Protein AF-A0A2R6BME9-F1 (afdb_monomer_lite)

Organism: NCBI:txid1978161

InterPro domains:
  IPR001584 Integrase, catalytic core [PF13683] (12-67)
  IPR012337 Ribonuclease H-like superfamily [SSF53098] (3-65)
  IPR036397 Ribonuclease H superfamily [G3DSA:3.30.420.10] (1-83)

Sequence (94 aa):
MAAFQEHLSKLRIQHILGRLQHPQTNGKVERFFGSMQVKLHLFGSIGEYIKRYNTKRPHMSLDWDNPETPEHAFYRKWDKRRRLISRESYPGDS

pLDDT: mean 82.09, std 13.28, range [44.19, 95.06]

Structure (mmCIF, N/CA/C/O backbone):
data_AF-A0A2R6BME9-F1
#
_entry.id   AF-A0A2R6BME9-F1
#
loop_
_atom_site.group_PDB
_atom_site.id
_atom_site.type_symbol
_atom_site.label_atom_id
_atom_site.label_alt_id
_atom_site.label_comp_id
_atom_site.label_asym_id
_atom_site.label_entity_id
_atom_site.label_seq_id
_atom_site.pdbx_PDB_ins_code
_atom_site.Cartn_x
_atom_site.Cartn_y
_atom_site.Cartn_z
_atom_site.occupancy
_atom_site.B_iso_or_equiv
_atom_site.auth_seq_id
_atom_site.auth_comp_id
_atom_site.auth_asym_id
_atom_site.auth_atom_id
_atom_site.pdbx_PDB_model_num
ATOM 1 N N . MET A 1 1 ? -25.234 14.025 7.066 1.00 62.31 1 MET A N 1
ATOM 2 C CA . MET A 1 1 ? -23.971 13.260 6.938 1.00 62.31 1 MET A CA 1
ATOM 3 C C . MET A 1 1 ? -23.595 13.206 5.466 1.00 62.31 1 MET A C 1
ATOM 5 O O . MET A 1 1 ? -24.499 13.105 4.649 1.00 62.31 1 MET A O 1
ATOM 9 N N . ALA A 1 2 ? -22.314 13.313 5.108 1.00 87.06 2 ALA A N 1
ATOM 10 C CA . ALA A 1 2 ? -21.897 13.188 3.708 1.00 87.06 2 ALA A CA 1
ATOM 11 C C . ALA A 1 2 ? -22.128 11.751 3.196 1.00 87.06 2 ALA A C 1
ATOM 13 O O . ALA A 1 2 ? -21.935 10.803 3.958 1.00 87.06 2 ALA A O 1
ATOM 14 N N . ALA A 1 3 ? -22.473 11.578 1.913 1.00 92.62 3 ALA A N 1
ATOM 15 C CA . ALA A 1 3 ? -22.762 10.264 1.312 1.00 92.62 3 ALA A CA 1
ATOM 16 C C . ALA A 1 3 ? -21.639 9.229 1.542 1.00 92.62 3 ALA A C 1
ATOM 18 O O . ALA A 1 3 ? -21.897 8.049 1.769 1.00 92.62 3 ALA A O 1
ATOM 19 N N . PHE A 1 4 ? -20.382 9.683 1.568 1.00 92.00 4 PHE A N 1
ATOM 20 C CA . PHE A 1 4 ? -19.227 8.840 1.876 1.00 92.00 4 PHE A CA 1
ATOM 21 C C . PHE A 1 4 ? -19.242 8.304 3.316 1.00 92.00 4 PHE A C 1
ATOM 23 O O . PHE A 1 4 ? -19.007 7.120 3.537 1.00 92.00 4 PHE A O 1
ATOM 30 N N . GLN A 1 5 ? -19.565 9.145 4.303 1.00 90.69 5 GLN A N 1
ATOM 31 C CA . GLN A 1 5 ? -19.652 8.723 5.705 1.00 90.69 5 GLN A CA 1
ATOM 32 C C . GLN A 1 5 ? -20.776 7.713 5.921 1.00 90.69 5 GLN A C 1
ATOM 34 O O . GLN A 1 5 ? -20.565 6.717 6.605 1.00 90.69 5 GLN A O 1
ATOM 39 N N . GLU A 1 6 ? -21.935 7.929 5.297 1.00 93.69 6 GLU A N 1
ATOM 40 C CA . GLU A 1 6 ? -23.048 6.980 5.368 1.00 93.69 6 GLU A CA 1
ATOM 41 C C . GLU A 1 6 ? -22.653 5.610 4.794 1.00 93.69 6 GLU A C 1
ATOM 43 O O . GLU A 1 6 ? -22.946 4.569 5.386 1.00 93.69 6 GLU A O 1
ATOM 48 N N . HIS A 1 7 ? -21.932 5.601 3.671 1.00 94.62 7 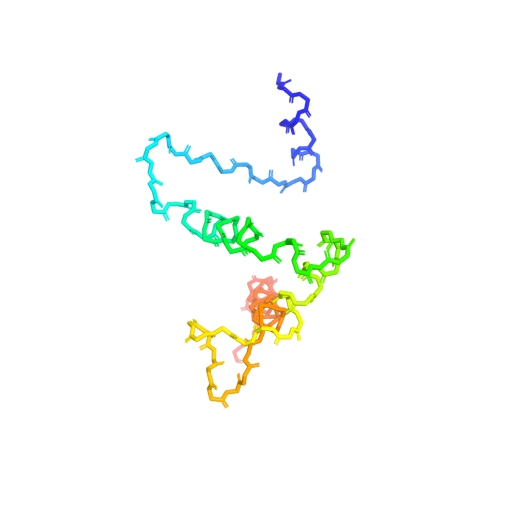HIS A N 1
ATOM 49 C CA . HIS A 1 7 ? -21.430 4.374 3.064 1.00 94.62 7 HIS A CA 1
ATOM 50 C C . HIS A 1 7 ? -20.450 3.625 3.983 1.00 94.62 7 HIS A C 1
ATOM 52 O O . HIS A 1 7 ? -20.593 2.417 4.182 1.00 94.62 7 HIS A O 1
ATOM 58 N N . LEU A 1 8 ? -19.501 4.332 4.608 1.00 93.75 8 LEU A N 1
ATOM 59 C CA . LEU A 1 8 ? -18.566 3.724 5.561 1.00 93.75 8 LEU A CA 1
ATOM 60 C C . LEU A 1 8 ? -19.283 3.154 6.791 1.00 93.75 8 LEU A C 1
ATOM 62 O O . LEU A 1 8 ? -18.952 2.052 7.231 1.00 93.75 8 LEU A O 1
ATOM 66 N N . SER A 1 9 ? -20.305 3.848 7.304 1.00 91.62 9 SER A N 1
ATOM 67 C CA . SER A 1 9 ? -21.131 3.351 8.409 1.00 91.62 9 SER A CA 1
ATOM 68 C C . SER A 1 9 ? -21.858 2.054 8.047 1.00 91.62 9 SER A C 1
ATOM 70 O O . SER A 1 9 ? -21.836 1.114 8.841 1.00 91.62 9 SER A O 1
ATOM 72 N N . LYS A 1 10 ? -22.432 1.954 6.838 1.00 94.38 10 LYS A N 1
ATOM 73 C CA . LYS A 1 10 ? -23.075 0.717 6.349 1.00 94.38 10 LYS A CA 1
ATOM 74 C C . LYS A 1 10 ? -22.095 -0.458 6.283 1.00 94.38 10 LYS A C 1
ATOM 76 O O . LYS A 1 10 ? -22.466 -1.579 6.614 1.00 94.38 10 LYS A O 1
ATOM 81 N N . LEU A 1 11 ? -20.838 -0.198 5.919 1.00 95.06 11 LEU A N 1
ATOM 82 C CA . LEU A 1 11 ? -19.774 -1.207 5.857 1.00 95.06 11 LEU A CA 1
ATOM 83 C C . LEU A 1 11 ? -19.083 -1.477 7.204 1.00 95.06 11 LEU A C 1
ATOM 85 O O . LEU A 1 11 ? -18.170 -2.299 7.261 1.00 95.06 11 LEU A O 1
ATOM 89 N N . ARG A 1 12 ? -19.492 -0.798 8.287 1.00 93.38 12 ARG A N 1
ATOM 90 C CA . ARG A 1 12 ? -18.829 -0.844 9.604 1.00 93.38 12 ARG A CA 1
ATOM 91 C C . ARG A 1 12 ? -17.336 -0.485 9.531 1.00 93.38 12 ARG A C 1
ATOM 93 O O . ARG A 1 12 ? -16.520 -1.015 10.282 1.00 93.38 12 ARG A O 1
ATOM 100 N N . ILE A 1 13 ? -16.978 0.428 8.627 1.00 92.44 13 ILE A N 1
ATOM 101 C CA . ILE A 1 13 ? -15.616 0.940 8.469 1.00 92.44 13 ILE A CA 1
ATOM 102 C C . ILE A 1 13 ? -15.480 2.228 9.279 1.00 92.44 13 ILE A C 1
ATOM 104 O O . ILE A 1 13 ? -16.179 3.212 9.041 1.00 92.44 13 ILE A O 1
ATOM 108 N N . GLN A 1 14 ? -14.539 2.242 10.220 1.00 88.94 14 GLN A N 1
ATOM 109 C CA . GLN A 1 14 ? -14.193 3.448 10.962 1.00 88.94 14 GLN A CA 1
ATOM 110 C C . GLN A 1 14 ? -13.296 4.351 10.108 1.00 88.94 14 GLN A C 1
ATOM 112 O O . GLN A 1 14 ? -12.176 3.979 9.756 1.00 88.94 14 GLN A O 1
ATOM 117 N N . HIS A 1 15 ? -13.768 5.559 9.802 1.00 87.81 15 HIS A N 1
ATOM 118 C CA . HIS A 1 15 ? -12.954 6.564 9.125 1.00 87.81 15 HIS A CA 1
ATOM 119 C C . HIS A 1 15 ? -12.040 7.271 10.130 1.00 87.81 15 HIS A C 1
ATOM 121 O O . HIS A 1 15 ? -12.512 8.027 10.977 1.00 87.81 15 HIS A O 1
ATOM 127 N N . ILE A 1 16 ? -10.732 7.038 10.030 1.00 85.19 16 ILE A N 1
ATOM 128 C CA . ILE A 1 16 ? -9.729 7.724 10.850 1.00 85.19 16 ILE A CA 1
ATOM 129 C C . ILE A 1 16 ? -9.162 8.886 10.032 1.00 85.19 16 ILE A C 1
ATOM 131 O O . ILE A 1 16 ? -8.476 8.669 9.035 1.00 85.19 16 ILE A O 1
ATOM 135 N N . LEU A 1 17 ? -9.457 10.117 10.449 1.00 80.50 17 LEU A N 1
ATOM 136 C CA . LEU A 1 17 ? -8.945 11.323 9.801 1.00 80.50 17 LEU A CA 1
ATOM 137 C C . LEU A 1 17 ? -7.536 11.644 10.312 1.00 80.50 17 LEU A C 1
ATOM 139 O O . LEU A 1 17 ? -7.307 11.752 11.517 1.00 80.50 17 LEU A O 1
ATOM 143 N N . GLY A 1 18 ? -6.590 11.824 9.390 1.00 71.06 18 GLY A N 1
ATOM 144 C CA . GLY A 1 18 ? -5.286 12.403 9.706 1.00 71.06 18 GLY A CA 1
ATOM 145 C C . GLY A 1 18 ? -5.405 13.907 9.963 1.00 71.06 18 GLY A C 1
ATOM 146 O O . GLY A 1 18 ? -6.225 14.583 9.342 1.00 71.06 18 GLY A O 1
ATOM 147 N N . ARG A 1 19 ? -4.580 14.454 10.863 1.00 72.31 19 ARG A N 1
ATOM 148 C CA . ARG A 1 19 ? -4.453 15.913 11.014 1.00 72.31 19 ARG A CA 1
ATOM 149 C C . ARG A 1 19 ? -3.749 16.506 9.788 1.00 72.31 19 ARG A C 1
ATOM 151 O O . ARG A 1 19 ? -2.829 15.885 9.251 1.00 72.31 19 ARG A O 1
ATOM 158 N N . LEU A 1 20 ? -4.139 17.720 9.384 1.00 62.97 20 LEU A N 1
ATOM 159 C CA . LEU A 1 20 ? -3.361 18.504 8.419 1.00 62.97 20 LEU A CA 1
ATOM 160 C C . LEU A 1 20 ? -1.929 18.677 8.954 1.00 62.97 20 LEU A C 1
ATOM 162 O O . LEU A 1 20 ? -1.748 18.963 10.134 1.00 62.97 20 LEU A O 1
ATOM 166 N N . GLN A 1 21 ? -0.931 18.513 8.082 1.00 59.53 21 GLN A N 1
ATOM 167 C CA . GLN A 1 21 ? 0.500 18.677 8.393 1.00 59.53 21 GLN A CA 1
ATOM 168 C C . GLN A 1 21 ? 1.089 17.655 9.386 1.00 59.53 21 GLN A C 1
ATOM 170 O O . GLN A 1 21 ? 2.037 17.963 10.102 1.00 59.53 21 GLN A O 1
ATOM 175 N N . HIS A 1 22 ? 0.579 16.417 9.411 1.00 62.97 22 HIS A N 1
ATOM 176 C CA . HIS A 1 22 ? 1.201 15.322 10.166 1.00 62.97 22 HIS A CA 1
ATOM 177 C C . HIS A 1 22 ? 1.868 14.289 9.229 1.00 62.97 22 HIS A C 1
ATOM 179 O O . HIS A 1 22 ? 1.290 13.229 8.965 1.00 62.97 22 HIS A O 1
ATOM 185 N N . PRO A 1 23 ? 3.090 14.564 8.723 1.00 58.47 23 PRO A N 1
ATOM 186 C CA . PRO A 1 23 ? 3.782 13.725 7.730 1.00 58.47 23 PRO A CA 1
ATOM 187 C C . PRO A 1 23 ? 4.017 12.277 8.191 1.00 58.47 23 PRO A C 1
ATOM 189 O O . PRO A 1 23 ? 4.206 11.370 7.383 1.00 58.47 23 PRO A O 1
ATOM 192 N N . GLN A 1 24 ? 3.947 12.013 9.498 1.00 63.38 24 GLN A N 1
ATOM 193 C CA . GLN A 1 24 ? 4.174 10.676 10.040 1.00 63.38 24 GLN A CA 1
ATOM 194 C C . GLN A 1 24 ? 3.018 9.693 9.770 1.00 63.38 24 GLN A C 1
ATOM 196 O O . GLN A 1 24 ? 3.247 8.485 9.738 1.00 63.38 24 GLN A O 1
ATOM 201 N N . THR A 1 25 ? 1.790 10.179 9.540 1.00 62.22 25 THR A N 1
ATOM 202 C CA . THR A 1 25 ? 0.606 9.305 9.411 1.00 62.22 25 THR A CA 1
ATOM 203 C C . THR A 1 25 ? 0.432 8.771 7.985 1.00 62.22 25 THR A C 1
ATOM 205 O O . THR A 1 25 ? 0.039 7.619 7.801 1.00 62.22 25 THR A O 1
ATOM 208 N N . ASN A 1 26 ? 0.799 9.567 6.974 1.00 77.38 26 ASN A N 1
ATOM 209 C CA . ASN A 1 26 ? 0.590 9.242 5.558 1.00 77.38 26 ASN A CA 1
ATOM 210 C C . ASN A 1 26 ? 1.858 8.784 4.822 1.00 77.38 26 ASN A C 1
ATOM 212 O O . ASN A 1 26 ? 1.776 8.386 3.660 1.00 77.38 26 ASN A O 1
ATOM 216 N N . GLY A 1 27 ? 3.016 8.740 5.489 1.00 81.62 27 GLY A N 1
ATOM 217 C CA . GLY A 1 27 ? 4.305 8.476 4.839 1.00 81.62 27 GLY A CA 1
ATOM 218 C C . GLY A 1 27 ? 4.393 7.161 4.046 1.00 81.62 27 GLY A C 1
ATOM 219 O O . GLY A 1 27 ? 5.125 7.075 3.062 1.00 81.62 27 GLY A O 1
ATOM 220 N N . LYS A 1 28 ? 3.624 6.121 4.409 1.00 83.12 28 LYS A N 1
ATOM 221 C CA . LYS A 1 28 ? 3.547 4.878 3.609 1.00 83.12 28 LYS A CA 1
ATOM 222 C C . LYS A 1 28 ? 2.839 5.093 2.273 1.00 83.12 28 LYS A C 1
ATOM 224 O O . LYS A 1 28 ? 3.299 4.585 1.252 1.00 83.12 28 LYS A O 1
ATOM 229 N N . VAL A 1 29 ? 1.736 5.834 2.300 1.00 86.56 29 VAL A N 1
ATOM 230 C CA . VAL A 1 29 ? 0.938 6.173 1.119 1.00 86.56 29 VAL A CA 1
ATOM 231 C C . VAL A 1 29 ? 1.735 7.112 0.215 1.00 86.56 29 VAL A C 1
ATOM 233 O O . VAL A 1 29 ? 1.868 6.847 -0.975 1.00 86.56 29 VAL A O 1
ATOM 236 N N . GLU A 1 30 ? 2.367 8.134 0.789 1.00 88.56 30 GLU A N 1
ATOM 237 C CA . GLU A 1 30 ? 3.248 9.059 0.067 1.00 88.56 30 GLU A CA 1
ATOM 238 C C . GLU A 1 30 ? 4.419 8.327 -0.603 1.00 88.56 30 GLU A C 1
ATOM 240 O O . GLU A 1 30 ? 4.667 8.510 -1.794 1.00 88.56 30 GLU A O 1
ATOM 245 N N . ARG A 1 31 ? 5.098 7.418 0.115 1.00 87.69 31 ARG A N 1
ATOM 246 C CA . ARG A 1 31 ? 6.187 6.603 -0.450 1.00 87.69 31 ARG A CA 1
ATOM 247 C C . ARG A 1 31 ? 5.707 5.703 -1.592 1.00 87.69 31 ARG A C 1
ATOM 249 O O . ARG A 1 31 ? 6.440 5.520 -2.566 1.00 87.69 31 ARG A O 1
ATOM 256 N N . PHE A 1 32 ? 4.508 5.129 -1.483 1.00 89.25 32 PHE A N 1
ATOM 257 C CA . PHE A 1 32 ? 3.911 4.351 -2.568 1.00 89.25 32 PHE A CA 1
ATOM 258 C C . PHE A 1 32 ? 3.679 5.225 -3.805 1.00 89.25 32 PHE A C 1
ATOM 260 O O . PHE A 1 32 ? 4.188 4.895 -4.877 1.00 89.25 32 PHE A O 1
ATOM 267 N N . PHE A 1 33 ? 3.001 6.365 -3.649 1.00 90.81 33 PHE A N 1
ATOM 268 C CA . PHE A 1 33 ? 2.722 7.275 -4.761 1.00 90.81 33 PHE A CA 1
ATOM 269 C C . PHE A 1 33 ? 3.993 7.836 -5.397 1.00 90.81 33 PHE A C 1
ATOM 271 O O . PHE A 1 33 ? 4.080 7.866 -6.622 1.00 90.81 33 PHE A O 1
ATOM 278 N N . GLY A 1 34 ? 5.011 8.180 -4.606 1.00 92.12 34 GLY A N 1
ATOM 279 C CA . GLY A 1 34 ? 6.314 8.586 -5.133 1.00 92.12 34 GLY A CA 1
ATOM 280 C C . GLY A 1 34 ? 6.965 7.485 -5.978 1.00 92.12 34 GLY A C 1
ATOM 281 O O . GLY A 1 34 ? 7.406 7.734 -7.099 1.00 92.12 34 GLY A O 1
ATOM 282 N N . SER A 1 35 ? 6.955 6.231 -5.505 1.00 90.12 35 SER A N 1
ATOM 283 C CA . SER A 1 35 ? 7.472 5.109 -6.302 1.00 90.12 35 SER A CA 1
ATOM 284 C C . SER A 1 35 ? 6.649 4.840 -7.561 1.00 90.12 35 SER A C 1
ATOM 286 O O . SER A 1 35 ? 7.206 4.298 -8.518 1.00 90.12 35 SER A O 1
ATOM 288 N N . MET A 1 36 ? 5.348 5.119 -7.539 1.00 93.19 36 MET A N 1
ATOM 289 C CA . MET A 1 36 ? 4.467 4.940 -8.687 1.00 93.19 36 MET A CA 1
ATOM 290 C C . MET A 1 36 ? 4.744 6.011 -9.735 1.00 93.19 36 MET A C 1
ATOM 292 O O . MET A 1 36 ? 5.010 5.657 -10.875 1.00 93.19 36 MET A O 1
ATOM 296 N N . GLN A 1 37 ? 4.795 7.290 -9.356 1.00 93.69 37 GLN A N 1
ATOM 297 C CA . GLN A 1 37 ? 5.080 8.395 -10.281 1.00 93.69 37 GLN A CA 1
ATOM 298 C C . GLN A 1 37 ? 6.392 8.189 -11.048 1.00 93.69 37 GLN A C 1
ATOM 300 O O . GLN A 1 37 ? 6.433 8.363 -12.262 1.00 93.69 37 GLN A O 1
ATOM 305 N N . VAL A 1 38 ? 7.444 7.732 -10.362 1.00 94.06 38 VAL A N 1
ATOM 306 C CA . VAL A 1 38 ? 8.753 7.496 -10.990 1.00 94.06 38 VAL A CA 1
ATOM 307 C C . VAL A 1 38 ? 8.746 6.299 -11.940 1.00 94.06 38 VAL A C 1
ATOM 309 O O . VAL A 1 38 ? 9.511 6.289 -12.892 1.00 94.06 38 VAL A O 1
ATOM 312 N N . LYS A 1 39 ? 7.931 5.267 -11.696 1.00 91.69 39 LYS A N 1
ATOM 313 C CA . LYS A 1 39 ? 8.069 3.971 -12.388 1.00 91.69 39 LYS A CA 1
ATOM 314 C C . LYS A 1 39 ? 6.909 3.614 -13.299 1.00 91.69 39 LYS A C 1
ATOM 316 O O . LYS A 1 39 ? 7.069 2.711 -14.104 1.00 91.69 39 LYS A O 1
ATOM 321 N N . LEU A 1 40 ? 5.761 4.274 -13.178 1.00 93.75 40 LEU A N 1
ATOM 322 C CA . LEU A 1 40 ? 4.539 3.892 -13.885 1.00 93.75 40 LEU A CA 1
ATOM 323 C C . LEU A 1 40 ? 4.718 3.911 -15.408 1.00 93.75 40 LEU A C 1
ATOM 325 O O . LEU A 1 40 ? 4.192 3.034 -16.077 1.00 93.75 40 LEU A O 1
ATOM 329 N N . HIS A 1 41 ? 5.523 4.840 -15.933 1.00 94.06 41 HIS A N 1
ATOM 330 C CA . HIS A 1 41 ? 5.843 4.928 -17.362 1.00 94.06 41 HIS A CA 1
ATOM 331 C C . HIS A 1 41 ? 6.597 3.702 -17.914 1.00 94.06 41 HIS A C 1
ATOM 333 O O . HIS A 1 41 ? 6.6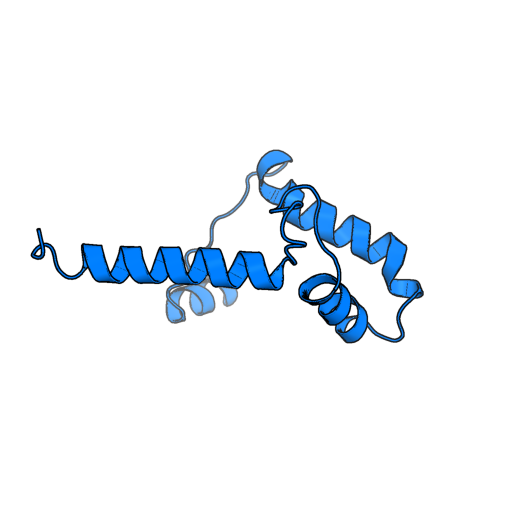68 3.531 -19.125 1.00 94.06 41 HIS A O 1
ATOM 339 N N . LEU A 1 42 ? 7.164 2.855 -17.046 1.00 94.12 42 LEU A N 1
ATOM 340 C CA . LEU A 1 42 ? 7.837 1.607 -17.425 1.00 94.12 42 LEU A CA 1
ATOM 341 C C . LEU A 1 42 ? 6.859 0.437 -17.622 1.00 94.12 42 LEU A C 1
ATOM 343 O O . LEU A 1 42 ? 7.295 -0.666 -17.941 1.00 94.12 42 LEU A O 1
ATOM 347 N N . PHE A 1 43 ? 5.562 0.644 -17.380 1.00 93.81 43 PHE A N 1
ATOM 348 C CA . PHE A 1 43 ? 4.529 -0.389 -17.438 1.00 93.81 43 PHE A CA 1
ATOM 349 C C . PHE A 1 43 ? 3.438 0.008 -18.430 1.00 93.81 43 PHE A C 1
ATOM 351 O O . PHE A 1 43 ? 3.155 1.190 -18.619 1.00 93.81 43 PHE A O 1
ATOM 358 N N . GLY A 1 44 ? 2.777 -0.984 -19.029 1.00 92.75 44 GLY A N 1
ATOM 359 C CA . GLY A 1 44 ? 1.687 -0.755 -19.978 1.00 92.75 44 GLY A CA 1
ATOM 360 C C . GLY A 1 44 ? 0.381 -0.321 -19.310 1.00 92.75 44 GLY A C 1
ATOM 361 O O . GLY A 1 44 ? -0.530 0.157 -19.981 1.00 92.75 44 GLY A O 1
ATOM 362 N N . SER A 1 45 ? 0.256 -0.487 -17.988 1.00 94.75 45 SER A N 1
ATOM 363 C CA . SER A 1 45 ? -0.910 -0.030 -17.226 1.00 94.75 45 SER A CA 1
ATOM 364 C C . SER A 1 45 ? -0.635 0.117 -15.726 1.00 94.75 45 SER A C 1
ATOM 366 O O . SER A 1 45 ? 0.279 -0.492 -15.164 1.00 94.75 45 SER A O 1
ATOM 368 N N . ILE A 1 46 ? -1.512 0.859 -15.041 1.00 93.31 46 ILE A N 1
ATOM 369 C CA . ILE A 1 46 ? -1.528 0.942 -13.571 1.00 93.31 46 ILE A CA 1
ATOM 370 C C . ILE A 1 46 ? -1.735 -0.445 -12.947 1.00 93.31 46 ILE A C 1
ATOM 372 O O . ILE A 1 46 ? -1.082 -0.783 -11.961 1.00 93.31 46 ILE A O 1
ATOM 376 N N . GLY A 1 47 ? -2.615 -1.269 -13.526 1.00 94.81 47 GLY A N 1
ATOM 377 C CA . GLY A 1 47 ? -2.887 -2.617 -13.022 1.00 94.81 47 GLY A CA 1
ATOM 378 C C . GLY A 1 47 ? -1.650 -3.516 -13.062 1.00 94.81 47 GLY A C 1
ATOM 379 O O . GLY A 1 47 ? -1.357 -4.217 -12.092 1.00 94.81 47 GLY A O 1
ATOM 380 N N . GLU A 1 48 ? -0.881 -3.443 -14.148 1.00 94.38 48 GLU A N 1
ATOM 381 C CA . GLU A 1 48 ? 0.384 -4.165 -14.283 1.00 94.38 48 GLU A CA 1
ATOM 382 C C . GLU A 1 48 ? 1.409 -3.714 -13.233 1.00 94.38 48 GLU A C 1
ATOM 384 O O . GLU A 1 48 ? 1.995 -4.553 -12.540 1.00 94.38 48 GLU A O 1
ATOM 389 N N . TYR A 1 49 ? 1.564 -2.397 -13.051 1.00 94.81 49 TYR A N 1
ATOM 390 C CA . TYR A 1 49 ? 2.433 -1.836 -12.017 1.00 94.81 49 TYR A CA 1
ATOM 391 C C . TYR A 1 49 ? 2.051 -2.344 -10.621 1.00 94.81 49 TYR A C 1
ATOM 393 O O . TYR A 1 49 ? 2.908 -2.849 -9.895 1.00 94.81 49 TYR A O 1
ATOM 401 N N . ILE A 1 50 ? 0.767 -2.260 -10.253 1.00 93.38 50 ILE A N 1
ATOM 402 C CA . ILE A 1 50 ? 0.264 -2.701 -8.942 1.00 93.38 50 ILE A CA 1
ATOM 403 C C . ILE A 1 50 ? 0.533 -4.193 -8.741 1.00 93.38 50 ILE A C 1
ATOM 405 O O . ILE A 1 50 ? 1.042 -4.596 -7.691 1.00 93.38 50 ILE A O 1
ATOM 409 N N . LYS A 1 51 ? 0.247 -5.020 -9.755 1.00 94.06 51 LYS A N 1
ATOM 410 C CA . LYS A 1 51 ? 0.502 -6.463 -9.698 1.00 94.06 51 LYS A CA 1
ATOM 411 C C . LYS A 1 51 ? 1.982 -6.742 -9.457 1.00 94.06 51 LYS A C 1
ATOM 413 O O . LYS A 1 51 ? 2.321 -7.513 -8.559 1.00 94.06 51 LYS A O 1
ATOM 418 N N . ARG A 1 52 ? 2.879 -6.098 -10.210 1.00 91.94 52 ARG A N 1
ATOM 419 C CA . ARG A 1 52 ? 4.330 -6.262 -10.042 1.00 91.94 52 ARG A CA 1
ATOM 420 C C . ARG A 1 52 ? 4.794 -5.778 -8.666 1.00 91.94 52 ARG A C 1
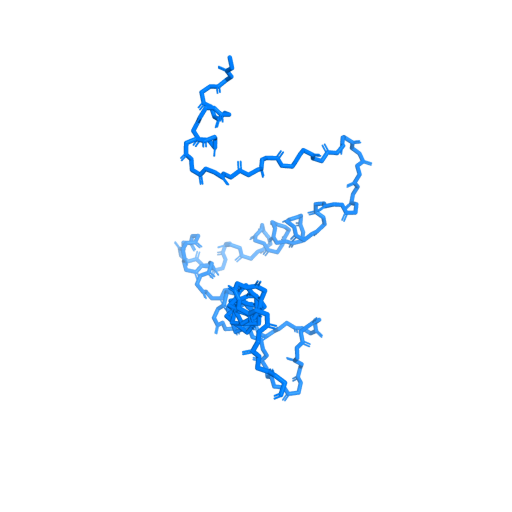ATOM 422 O O . ARG A 1 52 ? 5.577 -6.473 -8.018 1.00 91.94 52 ARG A O 1
ATOM 429 N N . TYR A 1 53 ? 4.300 -4.626 -8.214 1.00 91.12 53 TYR A N 1
ATOM 430 C CA . TYR A 1 53 ? 4.639 -4.036 -6.920 1.00 91.12 53 TYR A CA 1
ATOM 431 C C . TYR A 1 53 ? 4.296 -4.979 -5.763 1.00 91.12 53 TYR A C 1
ATOM 433 O O . TYR A 1 53 ? 5.123 -5.180 -4.879 1.00 91.12 53 TYR A O 1
ATOM 441 N N . ASN A 1 54 ? 3.111 -5.591 -5.791 1.00 91.31 54 ASN A N 1
ATOM 442 C CA . ASN A 1 54 ? 2.644 -6.447 -4.702 1.00 91.31 54 ASN A CA 1
ATOM 443 C C . ASN A 1 54 ? 3.249 -7.855 -4.722 1.00 91.31 54 ASN A C 1
ATOM 445 O O . ASN A 1 54 ? 3.494 -8.404 -3.653 1.00 91.31 54 ASN A O 1
ATOM 449 N N . THR A 1 55 ? 3.511 -8.425 -5.905 1.00 91.31 55 THR A N 1
ATOM 450 C CA . THR A 1 55 ? 3.829 -9.864 -6.044 1.00 91.31 55 THR A CA 1
ATOM 451 C C . THR A 1 55 ? 5.296 -10.172 -6.349 1.00 91.31 55 THR A C 1
ATOM 453 O O . THR A 1 55 ? 5.716 -11.322 -6.239 1.00 91.31 55 THR A O 1
ATOM 456 N N . LYS A 1 56 ? 6.096 -9.186 -6.783 1.00 86.50 56 LYS A N 1
ATOM 457 C CA . LYS A 1 56 ? 7.467 -9.426 -7.285 1.00 86.50 56 LYS A CA 1
ATOM 458 C C . LYS A 1 56 ? 8.534 -8.526 -6.680 1.00 86.50 56 LYS A C 1
ATOM 460 O O . LYS A 1 56 ? 9.710 -8.732 -6.961 1.00 86.50 56 LYS A O 1
ATOM 465 N N . ARG A 1 57 ? 8.154 -7.516 -5.896 1.00 83.50 57 ARG A N 1
ATOM 466 C CA . ARG A 1 57 ? 9.093 -6.585 -5.269 1.00 83.50 57 ARG A CA 1
ATOM 467 C C . ARG A 1 57 ? 9.326 -6.989 -3.807 1.00 83.50 57 ARG A C 1
ATOM 469 O O . ARG A 1 57 ? 8.522 -6.588 -2.967 1.00 83.50 57 ARG A O 1
ATOM 476 N N . PRO A 1 58 ? 10.399 -7.729 -3.480 1.00 79.00 58 PRO A N 1
ATOM 477 C CA . PRO A 1 58 ? 10.803 -7.893 -2.091 1.00 79.00 58 PRO A CA 1
ATOM 478 C C . PRO A 1 58 ? 11.164 -6.524 -1.507 1.00 79.00 58 PRO A C 1
ATOM 480 O O . PRO A 1 58 ? 11.725 -5.663 -2.197 1.00 79.00 58 PRO A O 1
ATOM 483 N N . HIS A 1 59 ? 10.782 -6.279 -0.257 1.00 76.19 59 HIS A N 1
ATOM 484 C CA . HIS A 1 59 ? 10.976 -4.981 0.380 1.00 76.19 59 HIS A CA 1
ATOM 485 C C . HIS A 1 59 ? 11.979 -5.101 1.527 1.00 76.19 59 HIS A C 1
ATOM 487 O O . HIS A 1 59 ? 11.744 -5.846 2.463 1.00 76.19 59 HIS A O 1
ATOM 493 N N . MET A 1 60 ? 13.059 -4.312 1.510 1.00 72.62 60 MET A N 1
ATOM 494 C CA . MET A 1 60 ? 14.129 -4.402 2.526 1.00 72.62 60 MET A CA 1
ATOM 495 C C . MET A 1 60 ? 13.666 -4.133 3.965 1.00 72.62 60 MET A C 1
ATOM 497 O O . MET A 1 60 ? 14.334 -4.511 4.912 1.00 72.62 60 MET A O 1
ATOM 501 N N . SER A 1 61 ? 12.544 -3.430 4.144 1.00 76.06 61 SER A N 1
ATOM 502 C CA . SER A 1 61 ? 11.949 -3.207 5.473 1.00 76.06 61 SER A CA 1
ATOM 503 C C . SER A 1 61 ? 10.970 -4.313 5.907 1.00 76.06 61 SER A C 1
ATOM 505 O O . SER A 1 61 ? 10.205 -4.104 6.850 1.00 76.06 61 SER A O 1
ATOM 507 N N . LEU A 1 62 ? 10.881 -5.398 5.140 1.00 80.62 62 LEU A N 1
ATOM 508 C CA . LEU A 1 62 ? 10.176 -6.635 5.475 1.00 80.62 62 LEU A CA 1
ATOM 509 C C . LEU A 1 62 ? 11.221 -7.717 5.786 1.00 80.62 62 LEU A C 1
ATOM 511 O O . LEU A 1 62 ? 12.380 -7.390 6.033 1.00 80.62 62 LEU A O 1
ATOM 515 N N . ASP A 1 63 ? 10.815 -8.984 5.811 1.00 80.00 63 ASP A N 1
ATOM 516 C CA . ASP A 1 63 ? 11.766 -10.090 5.875 1.00 80.00 63 ASP A CA 1
ATOM 517 C C . ASP A 1 63 ? 12.608 -10.106 4.584 1.00 80.00 63 ASP A C 1
ATOM 519 O O . ASP A 1 63 ? 12.081 -10.239 3.477 1.00 80.00 63 ASP A O 1
ATOM 523 N N . TRP A 1 64 ? 13.905 -9.828 4.718 1.0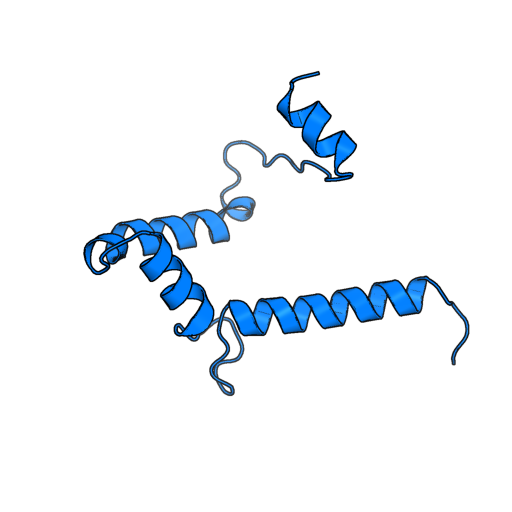0 76.12 64 TRP A N 1
ATOM 524 C CA . TRP A 1 64 ? 14.850 -9.829 3.600 1.00 76.12 64 TRP A CA 1
ATOM 525 C C . TRP A 1 64 ? 15.524 -11.190 3.432 1.00 76.12 64 TRP A C 1
ATOM 527 O O . TRP A 1 64 ? 15.867 -11.561 2.310 1.00 76.12 64 TRP A O 1
ATOM 537 N N . ASP A 1 65 ? 15.652 -11.941 4.528 1.00 81.75 65 ASP A N 1
ATOM 538 C CA . ASP A 1 65 ? 16.221 -13.287 4.531 1.00 81.75 65 ASP A CA 1
ATOM 539 C C . ASP A 1 65 ? 15.271 -14.267 3.828 1.00 81.75 65 ASP A C 1
ATOM 541 O O . ASP A 1 65 ? 15.713 -15.164 3.112 1.00 81.75 65 ASP A O 1
ATOM 545 N N . ASN A 1 66 ? 13.960 -14.026 3.931 1.00 82.62 66 ASN A N 1
ATOM 546 C CA . ASN A 1 66 ? 12.945 -14.634 3.078 1.00 82.62 66 ASN A CA 1
ATOM 547 C C . ASN A 1 66 ? 12.323 -13.545 2.206 1.00 82.62 66 ASN A C 1
ATOM 549 O O . ASN A 1 66 ? 11.497 -12.828 2.753 1.00 82.62 66 ASN A O 1
ATOM 553 N N . PRO A 1 67 ? 12.640 -13.416 0.899 1.00 84.00 67 PRO A N 1
ATOM 554 C CA . PRO A 1 67 ? 12.325 -12.251 0.057 1.00 84.00 67 PRO A CA 1
ATOM 555 C C . PRO A 1 67 ? 10.827 -11.887 0.046 1.00 84.00 67 PRO A C 1
ATOM 557 O O . PRO A 1 67 ? 10.071 -12.216 -0.874 1.00 84.00 67 PRO A O 1
ATOM 560 N N . GLU A 1 68 ? 10.389 -11.185 1.091 1.00 88.81 68 GLU A N 1
ATOM 561 C CA . GLU A 1 68 ? 8.985 -11.035 1.434 1.00 88.81 68 GLU A CA 1
ATOM 562 C C . GLU A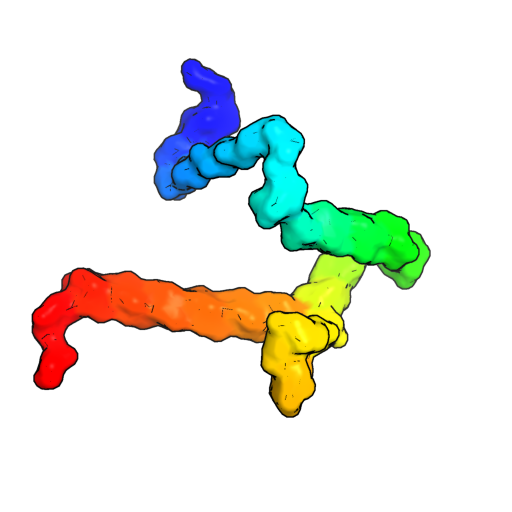 1 68 ? 8.416 -9.881 0.624 1.00 88.81 68 GLU A C 1
ATOM 564 O O . GLU A 1 68 ? 8.915 -8.749 0.624 1.00 88.81 68 GLU A O 1
ATOM 569 N N . THR A 1 69 ? 7.345 -10.180 -0.100 1.00 91.38 69 THR A N 1
ATOM 570 C CA . THR A 1 69 ? 6.631 -9.201 -0.905 1.00 91.38 69 THR A CA 1
ATOM 571 C C . THR A 1 69 ? 5.554 -8.523 -0.052 1.00 91.38 69 THR A C 1
ATOM 573 O O . THR A 1 69 ? 5.129 -9.069 0.973 1.00 91.38 69 THR A O 1
ATOM 576 N N . PRO A 1 70 ? 5.060 -7.339 -0.455 1.00 90.62 70 PRO A N 1
ATOM 577 C CA . PRO A 1 70 ? 3.932 -6.704 0.219 1.00 90.62 70 PRO A CA 1
ATOM 578 C C . PRO A 1 70 ? 2.711 -7.624 0.367 1.00 90.62 70 PRO A C 1
ATOM 580 O O . PRO A 1 70 ? 2.041 -7.580 1.398 1.00 90.62 70 PRO A O 1
ATOM 583 N N . GLU A 1 71 ? 2.450 -8.480 -0.625 1.00 92.06 71 GLU A N 1
ATOM 584 C CA . GLU A 1 71 ? 1.382 -9.482 -0.580 1.00 92.06 71 GLU A CA 1
ATOM 585 C C . GLU A 1 71 ? 1.617 -10.544 0.508 1.00 92.06 71 GLU A C 1
ATOM 587 O O . GLU A 1 71 ? 0.731 -10.783 1.330 1.00 92.06 71 GLU A O 1
ATOM 592 N N . HIS A 1 72 ? 2.816 -11.133 0.579 1.00 90.19 72 HIS A N 1
ATOM 593 C CA . HIS A 1 72 ? 3.159 -12.104 1.627 1.00 90.19 72 HIS A CA 1
ATOM 594 C C . HIS A 1 72 ? 3.014 -11.491 3.028 1.00 90.19 72 HIS A C 1
ATOM 596 O O . HIS A 1 72 ? 2.369 -12.068 3.910 1.00 90.19 72 HIS A O 1
ATOM 602 N N . ALA A 1 73 ? 3.528 -10.271 3.213 1.00 89.31 73 ALA A N 1
ATOM 603 C CA . ALA A 1 73 ? 3.418 -9.552 4.477 1.00 89.31 73 ALA A CA 1
ATOM 604 C C . ALA A 1 73 ? 1.963 -9.241 4.854 1.00 89.31 73 ALA A C 1
ATOM 606 O O . ALA A 1 73 ? 1.622 -9.251 6.042 1.00 89.31 73 ALA A O 1
ATOM 607 N N . PHE A 1 74 ? 1.106 -8.960 3.866 1.00 89.81 74 PHE A N 1
ATOM 608 C CA . PHE A 1 74 ? -0.322 -8.752 4.084 1.00 89.81 74 PHE A CA 1
ATOM 609 C C . PHE A 1 74 ? -0.980 -10.017 4.637 1.00 89.81 74 PHE A C 1
ATOM 611 O O . PHE A 1 74 ? -1.552 -9.959 5.728 1.00 89.81 74 PHE A O 1
ATOM 618 N N . TYR A 1 75 ? -0.844 -11.155 3.950 1.00 88.62 75 TYR A N 1
ATOM 619 C CA . TYR A 1 75 ? -1.477 -12.407 4.376 1.00 88.62 75 TYR A CA 1
ATOM 620 C C . TYR A 1 75 ? -0.949 -12.897 5.726 1.00 88.62 75 TYR A C 1
ATOM 622 O O . TYR A 1 75 ? -1.738 -13.212 6.612 1.00 88.62 75 TYR A O 1
ATOM 630 N N . ARG A 1 76 ? 0.364 -12.824 5.968 1.00 88.69 76 ARG A N 1
ATOM 631 C CA . ARG A 1 76 ? 0.949 -13.176 7.271 1.00 88.69 76 ARG A CA 1
ATOM 632 C C . ARG A 1 76 ? 0.372 -12.348 8.424 1.00 88.69 76 ARG A C 1
ATOM 634 O O . ARG A 1 76 ? 0.067 -12.877 9.496 1.00 88.69 76 ARG A O 1
ATOM 641 N N . LYS A 1 77 ? 0.228 -11.029 8.238 1.00 87.69 77 LYS A N 1
ATOM 642 C CA . LYS A 1 77 ? -0.366 -10.138 9.254 1.00 87.69 77 LYS A CA 1
ATOM 643 C C . LYS A 1 77 ? -1.866 -10.379 9.405 1.00 87.69 77 LYS A C 1
ATOM 645 O O . LYS A 1 77 ? -2.376 -10.305 10.524 1.00 87.69 77 LYS A O 1
ATOM 650 N N . TRP A 1 78 ? -2.555 -10.656 8.302 1.00 86.19 78 TRP A N 1
ATOM 651 C CA . TRP A 1 78 ? -3.974 -10.982 8.285 1.00 86.19 78 TRP A CA 1
ATOM 652 C C . TRP A 1 78 ? -4.264 -12.260 9.070 1.00 86.19 78 TRP A C 1
ATOM 654 O O . TRP A 1 78 ? -5.103 -12.237 9.968 1.00 86.19 78 TRP A O 1
AT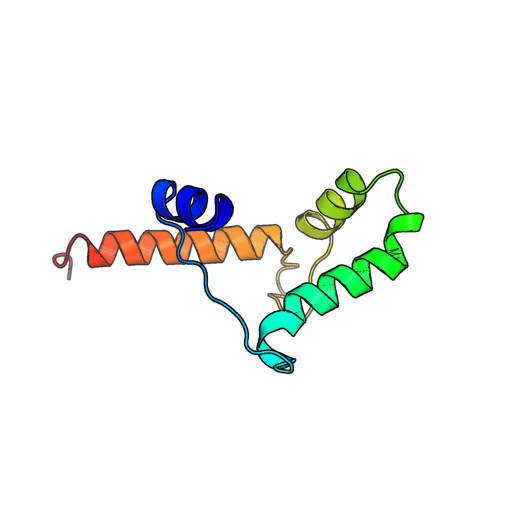OM 664 N N . ASP A 1 79 ? -3.504 -13.327 8.834 1.00 81.62 79 ASP A N 1
ATOM 665 C CA . ASP A 1 79 ? -3.639 -14.594 9.553 1.00 81.62 79 ASP A CA 1
ATOM 666 C C . ASP A 1 79 ? -3.390 -14.421 11.050 1.00 81.62 79 ASP A C 1
ATOM 668 O O . ASP A 1 79 ? -4.171 -14.903 11.872 1.00 81.62 79 ASP A O 1
ATOM 672 N N . LYS A 1 80 ? -2.357 -13.654 11.426 1.00 78.69 80 LYS A N 1
ATOM 673 C CA . LYS A 1 80 ? -2.112 -13.300 12.831 1.00 78.69 80 LYS A CA 1
ATOM 674 C C . LYS A 1 80 ? -3.314 -12.573 13.442 1.00 78.69 80 LYS A C 1
ATOM 676 O O . LYS A 1 80 ? -3.726 -12.909 14.548 1.00 78.69 80 LYS A O 1
ATOM 681 N N . ARG A 1 81 ? -3.898 -11.604 12.729 1.00 76.88 81 ARG A N 1
ATOM 682 C CA . ARG A 1 81 ? -5.074 -10.854 13.198 1.00 76.88 81 ARG A CA 1
ATOM 683 C C . ARG A 1 81 ? -6.307 -11.748 13.334 1.00 76.88 81 ARG A C 1
ATOM 685 O O . ARG A 1 81 ? -7.008 -11.637 14.333 1.00 76.88 81 ARG A O 1
ATOM 692 N N . ARG A 1 82 ? -6.554 -12.654 12.383 1.00 77.06 82 ARG A N 1
ATOM 693 C CA . ARG A 1 82 ? -7.658 -13.627 12.465 1.00 77.06 82 ARG A CA 1
ATOM 694 C C . ARG A 1 82 ? -7.513 -14.547 13.671 1.00 77.06 82 ARG A C 1
ATOM 696 O O . ARG A 1 82 ? -8.492 -14.746 14.379 1.00 77.06 82 ARG A O 1
ATOM 703 N N . ARG A 1 83 ? -6.300 -15.049 13.925 1.00 70.94 83 ARG A N 1
ATOM 704 C CA . ARG A 1 83 ? -5.998 -15.893 15.093 1.00 70.94 83 ARG A CA 1
ATOM 705 C C . ARG A 1 83 ? -6.209 -15.159 16.421 1.00 70.94 83 ARG A C 1
ATOM 707 O O . ARG A 1 83 ? -6.635 -15.774 17.389 1.00 70.94 83 ARG A O 1
ATOM 714 N N . LEU A 1 84 ? -5.921 -13.857 16.476 1.00 72.19 84 LEU A N 1
ATOM 715 C CA . LEU A 1 84 ? -6.195 -13.039 17.664 1.00 72.19 84 LEU A CA 1
ATOM 716 C C . LEU A 1 84 ? -7.700 -12.883 17.897 1.00 72.19 84 LEU A C 1
ATOM 718 O O . LEU A 1 84 ? -8.166 -13.161 18.994 1.00 72.19 84 LEU A O 1
ATOM 722 N N . ILE A 1 85 ? -8.460 -12.553 16.848 1.00 71.44 85 ILE A N 1
ATOM 723 C CA . ILE A 1 85 ? -9.922 -12.423 16.931 1.00 71.44 85 ILE A CA 1
ATOM 724 C C . ILE A 1 85 ? -10.566 -13.747 17.369 1.00 71.44 85 ILE A C 1
ATOM 726 O O . ILE A 1 85 ? -11.454 -13.737 18.217 1.00 71.44 85 ILE A O 1
ATOM 730 N N . SER A 1 86 ? -10.114 -14.894 16.845 1.00 68.00 86 SER A N 1
ATOM 731 C CA . SER A 1 86 ? -10.646 -16.202 17.258 1.00 68.00 86 SER A CA 1
ATOM 732 C C . SER A 1 86 ? -10.323 -16.545 18.715 1.00 68.00 86 SER A C 1
ATOM 734 O O . SER A 1 86 ? -11.159 -17.142 19.382 1.00 68.00 86 SER A O 1
ATOM 736 N N . ARG A 1 87 ? -9.146 -16.147 19.218 1.00 57.97 87 ARG A N 1
ATOM 737 C CA . ARG A 1 87 ? -8.709 -16.398 20.602 1.00 57.97 87 ARG A CA 1
ATOM 738 C C . ARG A 1 87 ? -9.382 -15.466 21.618 1.00 57.97 87 ARG A C 1
ATOM 740 O O . ARG A 1 87 ? -9.655 -15.885 22.730 1.00 57.97 87 ARG A O 1
ATOM 747 N N . GLU A 1 88 ? -9.694 -14.228 21.235 1.00 58.91 88 GLU A N 1
ATOM 748 C CA . GLU A 1 88 ? -10.510 -13.307 22.050 1.00 58.91 88 GLU A CA 1
ATOM 749 C C . GLU A 1 88 ? -11.994 -13.694 22.073 1.00 58.91 88 GLU A C 1
ATOM 751 O O . GLU A 1 88 ? -12.687 -13.411 23.046 1.00 58.91 88 GLU A O 1
ATOM 756 N N . SER A 1 89 ? -12.484 -14.364 21.027 1.00 56.25 89 SER A N 1
ATOM 757 C CA . SER A 1 89 ? -13.884 -14.801 20.942 1.00 56.25 89 SER A CA 1
ATOM 758 C C . SER A 1 89 ? -14.184 -16.067 21.764 1.00 56.25 89 SER A C 1
ATOM 760 O O . SER A 1 89 ? -15.354 -16.373 21.973 1.00 56.25 89 SER A O 1
ATOM 762 N N . TYR A 1 90 ? -13.158 -16.782 22.248 1.00 44.19 90 TYR A N 1
ATOM 763 C CA . TYR A 1 90 ? -13.276 -17.958 23.123 1.00 44.19 90 TYR A CA 1
ATOM 764 C C . TYR A 1 90 ? -12.167 -17.949 24.196 1.00 44.19 90 TYR A C 1
ATOM 766 O O . TYR A 1 90 ? -11.051 -18.393 23.925 1.00 44.19 90 TYR A O 1
ATOM 774 N N . PRO A 1 91 ? -12.442 -17.467 25.425 1.00 49.41 91 PRO A N 1
ATOM 775 C CA . PRO A 1 91 ? -11.442 -17.287 26.484 1.00 49.41 91 PRO A CA 1
ATOM 776 C C . PRO A 1 91 ? -11.103 -18.582 27.248 1.00 49.41 91 PRO A C 1
ATOM 778 O O . PRO A 1 91 ? -10.777 -18.534 28.431 1.00 49.41 91 PRO A O 1
ATOM 781 N N . GLY A 1 92 ? -11.201 -19.747 26.612 1.00 54.16 92 GLY A N 1
ATOM 782 C CA . GLY A 1 92 ? -11.048 -21.033 27.284 1.00 54.16 92 GLY A CA 1
ATOM 783 C C . GLY A 1 92 ? -10.362 -22.046 26.394 1.00 54.16 92 GLY A C 1
ATOM 784 O O . GLY A 1 92 ? -11.043 -22.880 25.830 1.00 54.16 92 GLY A O 1
ATOM 785 N N . ASP A 1 93 ? -9.046 -21.924 26.262 1.00 49.69 93 ASP A N 1
ATOM 786 C CA . ASP A 1 93 ? -8.139 -23.045 26.003 1.00 49.69 93 ASP A CA 1
ATOM 787 C C . ASP A 1 93 ? -6.754 -22.594 26.489 1.00 49.69 93 ASP A C 1
ATOM 789 O O . ASP A 1 93 ? -5.993 -21.912 25.789 1.00 49.69 93 ASP A O 1
ATOM 793 N N . SER A 1 94 ? -6.526 -22.863 27.779 1.00 44.31 94 SER A N 1
ATOM 794 C CA . SER A 1 94 ? -5.200 -22.930 28.406 1.00 44.31 94 SER A CA 1
ATOM 795 C C . SER A 1 94 ? -4.706 -24.363 28.304 1.00 44.31 94 SER A C 1
ATOM 797 O O . SER A 1 94 ? -5.541 -25.255 28.568 1.00 44.31 94 SER A O 1
#

Secondary structure (DSSP, 8-state):
--HHHHHHHHTT----PPPTT-HHHHHHHHHHHHHHHHHGGGSS-HHHHHHHHHHH---TTS-TTTT--HHHHHHHHHHHHHHHHHHHS-----

Foldseek 3Di:
DDPVVVVCVVVVHDDDDDDPPPCVPCVVVVVVVVVCVVCVVVDPDPVRVVCCQQPPQQDPVPPVVPSAGNVNVVVVVVVVVVVVVVCVVDVDDD

Radius of gyration: 18.07 Å; chains: 1; bounding box: 40×42×48 Å